Protein AF-A0A645CAX8-F1 (afdb_monomer)

Radius of gyration: 16.15 Å; Cα contacts (8 Å, |Δi|>4): 167; chains: 1; bounding box: 35×35×58 Å

Foldseek 3Di:
DDDDPCPPPPPPDDPCFPPLLVLLQVLQVCVVVVNPVPPVSVVSVVVLLPDDDPQLAADTNVPADDDPDGDDHDLNSLLSNLSSVLSPVVCLVRPSNVSSVSSCVCQVNAHDNVDNVHGPDCLQVDPDPPCSPGDYPVSSVVSVCSNPVVD

Solvent-accessible surface area (backbone atoms only — not comparable to full-atom values): 8935 Å² total; per-residue (Å²): 134,85,77,79,80,79,70,79,76,73,76,94,73,63,100,72,67,53,41,35,51,58,52,20,45,50,46,36,52,39,42,76,72,68,41,59,84,37,70,70,43,46,54,50,50,52,52,57,59,70,58,80,44,98,72,27,38,27,58,33,53,94,71,68,64,98,58,100,56,84,78,76,57,35,67,53,21,31,46,32,38,46,43,26,50,45,77,36,74,91,44,66,82,35,68,57,48,47,36,37,50,49,37,30,61,57,12,77,66,58,24,28,72,90,41,79,89,39,62,63,50,76,52,52,79,42,94,63,82,72,59,88,84,57,48,30,56,69,58,49,51,49,30,49,50,56,56,57,72,83,111

pLDDT: mean 79.31, std 18.42, range [28.89, 97.12]

InterPro domains:
  IPR008930 Terpenoid cyclases/protein prenyltransferase alpha-alpha toroid [SSF48239] (23-107)

Structure (mmCIF, N/CA/C/O ba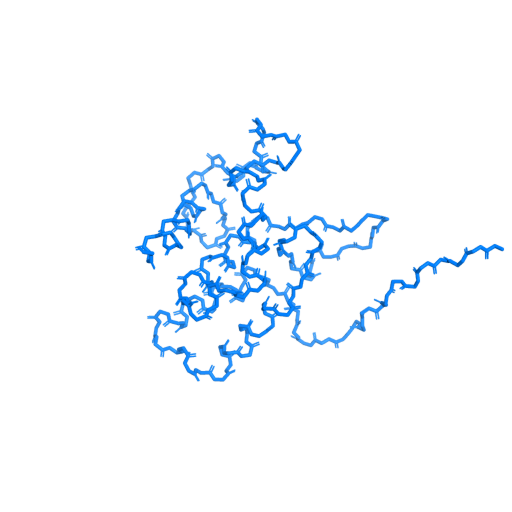ckbone):
data_AF-A0A645CAX8-F1
#
_entry.id   AF-A0A645CAX8-F1
#
loop_
_atom_site.group_PDB
_atom_site.id
_atom_site.type_symbol
_atom_site.label_atom_id
_atom_site.label_alt_id
_atom_site.label_comp_id
_atom_site.label_asym_id
_atom_site.label_entity_id
_atom_site.label_seq_id
_atom_site.pdbx_PDB_ins_code
_atom_site.Cartn_x
_atom_site.Cartn_y
_atom_site.Cartn_z
_atom_site.occupancy
_atom_site.B_iso_or_equiv
_atom_site.auth_seq_id
_atom_site.auth_comp_id
_atom_site.auth_asym_id
_atom_site.auth_atom_id
_atom_site.pdbx_PDB_model_num
ATOM 1 N N . MET A 1 1 ? -10.597 1.232 -39.412 1.00 34.78 1 MET A N 1
ATOM 2 C CA . MET A 1 1 ? -9.449 1.532 -38.528 1.00 34.78 1 MET A CA 1
ATOM 3 C C . MET A 1 1 ? -9.934 1.361 -37.091 1.00 34.78 1 MET A C 1
ATOM 5 O O . MET A 1 1 ? -10.818 2.116 -36.708 1.00 34.78 1 MET A O 1
ATOM 9 N N . PRO A 1 2 ? -9.508 0.323 -36.350 1.00 33.78 2 PRO A N 1
ATOM 10 C CA . PRO A 1 2 ? -10.052 0.031 -35.027 1.00 33.78 2 PRO A CA 1
ATOM 11 C C . PRO A 1 2 ? -9.477 0.982 -33.970 1.00 33.78 2 PRO A C 1
ATOM 13 O O . PRO A 1 2 ? -8.329 1.416 -34.065 1.00 33.78 2 PRO A O 1
ATOM 16 N N . GLY A 1 3 ? -10.333 1.329 -33.008 1.00 28.89 3 GLY A N 1
ATOM 17 C CA . GLY A 1 3 ? -10.189 2.446 -32.083 1.00 28.89 3 GLY A CA 1
ATOM 18 C C . GLY A 1 3 ? -9.029 2.328 -31.100 1.00 28.89 3 GLY A C 1
ATOM 19 O O . GLY A 1 3 ? -8.769 1.276 -30.515 1.00 28.89 3 GLY A O 1
ATOM 20 N N . SER A 1 4 ? -8.364 3.462 -30.889 1.00 32.81 4 SER A N 1
ATOM 21 C CA . SER A 1 4 ? -7.496 3.691 -29.743 1.00 32.81 4 SER A CA 1
ATOM 22 C C . SER A 1 4 ? -8.330 3.559 -28.474 1.00 32.81 4 SER A C 1
ATOM 24 O O . SER A 1 4 ? -9.228 4.368 -28.249 1.00 32.81 4 SER A O 1
ATOM 26 N N . ALA A 1 5 ? -8.048 2.526 -27.679 1.00 33.19 5 ALA A N 1
ATOM 27 C CA . ALA A 1 5 ? -8.644 2.334 -26.369 1.00 33.19 5 ALA A CA 1
ATOM 28 C C . ALA A 1 5 ? -8.477 3.617 -25.549 1.00 33.19 5 ALA A C 1
ATOM 30 O O . ALA A 1 5 ? -7.363 4.024 -25.211 1.00 33.19 5 ALA A O 1
ATOM 31 N N . ASP A 1 6 ? -9.616 4.246 -25.301 1.00 31.41 6 ASP A N 1
ATOM 32 C CA . ASP A 1 6 ? -9.799 5.416 -24.471 1.00 31.41 6 ASP A CA 1
ATOM 33 C C . ASP A 1 6 ? -9.332 5.046 -23.058 1.00 31.41 6 ASP A C 1
ATOM 35 O O . ASP A 1 6 ? -9.995 4.314 -22.321 1.00 31.41 6 ASP A O 1
ATOM 39 N N . HIS A 1 7 ? -8.108 5.438 -22.708 1.00 36.78 7 HIS A N 1
ATOM 40 C CA . HIS A 1 7 ? -7.665 5.368 -21.326 1.00 36.78 7 HIS A CA 1
ATOM 41 C C . HIS A 1 7 ? -8.439 6.479 -20.619 1.00 36.78 7 HIS A C 1
ATOM 43 O O . HIS A 1 7 ? -8.196 7.637 -20.962 1.00 36.78 7 HIS A O 1
ATOM 49 N N . PRO A 1 8 ? -9.360 6.182 -19.681 1.00 36.31 8 PRO A N 1
ATOM 50 C CA . PRO A 1 8 ? -10.145 7.231 -19.057 1.00 36.31 8 PRO A CA 1
ATOM 51 C C . PRO A 1 8 ? -9.169 8.200 -18.403 1.00 36.31 8 PRO A C 1
ATOM 53 O O . PRO A 1 8 ? -8.420 7.837 -17.488 1.00 36.31 8 PRO A O 1
ATOM 56 N N . SER A 1 9 ? -9.134 9.416 -18.938 1.00 40.91 9 SER A N 1
ATOM 57 C CA . SER A 1 9 ? -8.401 10.545 -18.399 1.00 40.91 9 SER A CA 1
ATOM 58 C C . SER A 1 9 ? -8.961 10.798 -17.006 1.00 40.91 9 SER A C 1
ATOM 60 O O . SER A 1 9 ? -9.995 11.434 -16.817 1.00 40.91 9 SER A O 1
ATOM 62 N N . ARG A 1 10 ? -8.307 10.204 -16.002 1.00 45.88 10 ARG A N 1
ATOM 63 C CA . ARG A 1 10 ? -8.649 10.407 -14.597 1.00 45.88 10 ARG A CA 1
ATOM 64 C C . ARG A 1 10 ? -8.630 11.926 -14.379 1.00 45.88 10 ARG A C 1
ATOM 66 O O . ARG A 1 10 ? -7.601 12.537 -14.676 1.00 45.88 10 ARG A O 1
ATOM 73 N N . PRO A 1 11 ? -9.741 12.551 -13.953 1.00 35.09 11 PRO A N 1
ATOM 74 C CA . PRO A 1 11 ? -9.816 14.000 -13.882 1.00 35.09 11 PRO A CA 1
ATOM 75 C C . PRO A 1 11 ? -8.681 14.507 -12.994 1.00 35.09 11 PRO A C 1
ATOM 77 O O . PRO A 1 11 ? -8.514 14.054 -11.860 1.00 35.09 11 PRO A O 1
ATOM 80 N N . LEU A 1 12 ? -7.879 15.426 -13.531 1.00 46.19 12 LEU A N 1
ATOM 81 C CA . LEU A 1 12 ? -6.744 16.042 -12.849 1.00 46.19 12 LEU A CA 1
ATOM 82 C C . LEU A 1 12 ? -7.207 17.037 -11.773 1.00 46.19 12 LEU A C 1
ATOM 84 O O . LEU A 1 12 ? -6.736 18.163 -11.763 1.00 46.19 12 LEU A O 1
ATOM 88 N N . VAL A 1 13 ? -8.128 16.687 -10.869 1.00 46.19 13 VAL A N 1
ATOM 89 C CA . VAL A 1 13 ? -8.398 17.531 -9.693 1.00 46.19 13 VAL A CA 1
ATOM 90 C C . VAL A 1 13 ? -8.959 16.710 -8.528 1.00 46.19 13 VAL A C 1
ATOM 92 O O . VAL A 1 13 ? -10.142 16.392 -8.467 1.00 46.19 13 VAL A O 1
ATOM 95 N N . SER A 1 14 ? -8.121 16.401 -7.539 1.00 41.12 14 SER A N 1
ATOM 96 C CA . SER A 1 14 ? -8.595 16.170 -6.173 1.00 41.12 14 SER A CA 1
ATOM 97 C C . SER A 1 14 ? -7.463 16.501 -5.205 1.00 41.12 14 SER A C 1
ATOM 99 O O . SER A 1 14 ? -6.338 16.041 -5.3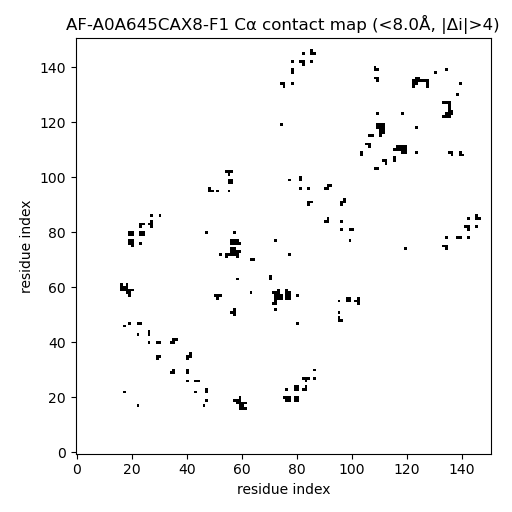83 1.00 41.12 14 SER A O 1
ATOM 101 N N . TRP A 1 15 ? -7.748 17.255 -4.147 1.00 40.19 15 TRP A N 1
ATOM 102 C CA . TRP A 1 15 ? -6.812 17.518 -3.043 1.00 40.19 15 TRP A CA 1
ATOM 103 C C . TRP A 1 15 ? -6.301 16.236 -2.346 1.00 40.19 15 TRP A C 1
ATOM 105 O O . TRP A 1 15 ? -5.463 16.304 -1.453 1.00 40.19 15 TRP A O 1
ATOM 115 N N . ARG A 1 16 ? -6.793 15.052 -2.741 1.00 49.28 16 ARG A N 1
ATOM 116 C CA . ARG A 1 16 ? -6.304 13.738 -2.319 1.00 49.28 16 ARG A CA 1
ATOM 117 C C . ARG A 1 16 ? -5.290 13.217 -3.336 1.00 49.28 16 ARG A C 1
ATOM 119 O O . ARG A 1 16 ? -5.566 12.257 -4.049 1.00 49.28 16 ARG A O 1
ATOM 126 N N . GLN A 1 17 ? -4.119 13.846 -3.405 1.00 68.50 17 GLN A N 1
ATOM 127 C CA . GLN A 1 17 ? -2.970 13.196 -4.035 1.00 68.50 17 GLN A CA 1
ATOM 128 C C . GLN A 1 17 ? -2.720 11.892 -3.275 1.00 68.50 17 GLN A C 1
ATOM 130 O O . GLN A 1 17 ? -2.426 11.921 -2.078 1.00 68.50 17 GLN A O 1
ATOM 135 N N . HIS A 1 18 ? -2.868 10.742 -3.923 1.00 77.44 18 HIS A N 1
ATOM 136 C CA . HIS A 1 18 ? -2.572 9.468 -3.295 1.00 77.44 18 HIS A CA 1
ATOM 137 C C . HIS A 1 18 ? -1.051 9.359 -3.115 1.00 77.44 18 HIS A C 1
ATOM 139 O O . HIS A 1 18 ? -0.276 9.098 -4.035 1.00 77.44 18 HIS A O 1
ATOM 145 N N . LEU A 1 19 ? -0.611 9.609 -1.883 1.00 88.75 19 LEU A N 1
ATOM 146 C CA . LEU A 1 19 ? 0.779 9.529 -1.445 1.00 88.75 1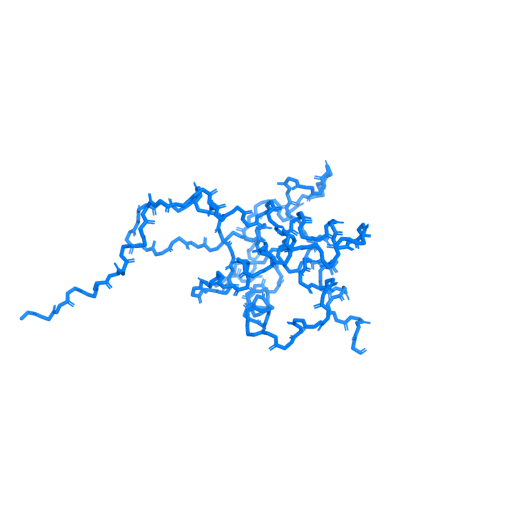9 LEU A CA 1
ATOM 147 C C . LEU A 1 19 ? 0.982 8.229 -0.664 1.00 88.75 19 LEU A C 1
ATOM 149 O O . LEU A 1 19 ? 1.026 8.237 0.566 1.00 88.75 19 LEU A O 1
ATOM 153 N N . SER A 1 20 ? 1.098 7.101 -1.368 1.00 89.50 20 SER A N 1
ATOM 154 C CA . SER A 1 20 ? 1.030 5.747 -0.783 1.00 89.50 20 SER A CA 1
ATOM 155 C C . SER A 1 20 ? 1.915 5.553 0.447 1.00 89.50 20 SER A C 1
ATOM 157 O O . SER A 1 20 ? 1.496 4.959 1.433 1.00 89.50 20 SER A O 1
ATOM 159 N N . CYS A 1 21 ? 3.144 6.081 0.411 1.00 89.38 21 CYS A N 1
ATOM 160 C CA . CYS A 1 21 ? 4.077 5.983 1.534 1.00 89.38 21 CYS A CA 1
ATOM 161 C C . CYS A 1 21 ? 3.584 6.711 2.790 1.00 89.38 21 CYS A C 1
ATOM 163 O O . CYS A 1 21 ? 3.806 6.219 3.893 1.00 89.38 21 CYS A O 1
ATOM 165 N N . LEU A 1 22 ? 2.997 7.896 2.615 1.00 90.56 22 LEU A N 1
ATOM 166 C CA . LEU A 1 22 ? 2.523 8.745 3.704 1.00 90.56 22 LEU A CA 1
ATOM 167 C C . LEU A 1 22 ? 1.222 8.185 4.276 1.00 90.56 22 LEU A C 1
ATOM 169 O O . LEU A 1 22 ? 1.133 7.968 5.480 1.00 90.56 22 LEU A O 1
ATOM 173 N N . TYR A 1 23 ? 0.254 7.878 3.408 1.00 93.12 23 TYR A N 1
ATOM 174 C CA . TYR A 1 23 ? -1.030 7.308 3.815 1.00 93.12 23 TYR A CA 1
ATOM 175 C C . TYR A 1 23 ? -0.850 5.997 4.570 1.00 93.12 23 TYR A C 1
ATOM 177 O O . TYR A 1 23 ? -1.350 5.872 5.683 1.00 93.12 23 TYR A O 1
ATOM 185 N N . ALA A 1 24 ? -0.077 5.055 4.027 1.00 93.19 24 ALA A N 1
ATOM 186 C CA . ALA A 1 24 ? 0.141 3.775 4.686 1.00 93.19 24 ALA A CA 1
ATOM 187 C C . ALA A 1 24 ? 0.816 3.922 6.058 1.00 93.19 24 ALA A C 1
ATOM 189 O O . ALA A 1 24 ? 0.429 3.253 7.015 1.00 93.19 24 ALA A O 1
ATOM 190 N N . TYR A 1 25 ? 1.789 4.831 6.190 1.00 91.88 25 TYR A N 1
ATOM 191 C CA . TYR A 1 25 ? 2.385 5.081 7.497 1.00 91.88 25 TYR A CA 1
ATOM 192 C C . TYR A 1 25 ? 1.405 5.702 8.477 1.00 91.88 25 TYR A C 1
ATOM 194 O O . TYR A 1 25 ? 1.351 5.250 9.617 1.00 91.88 25 TYR A O 1
ATOM 202 N N . ASN A 1 26 ? 0.652 6.712 8.054 1.00 93.69 26 ASN A N 1
ATOM 203 C CA . ASN A 1 26 ? -0.317 7.371 8.917 1.00 93.69 26 ASN A CA 1
ATOM 204 C C . ASN A 1 26 ? -1.380 6.377 9.384 1.00 93.69 26 ASN A C 1
ATOM 206 O O . ASN A 1 26 ? -1.610 6.280 10.582 1.00 93.69 26 ASN A O 1
ATOM 210 N N . ILE A 1 27 ? -1.941 5.578 8.470 1.00 95.25 27 ILE A N 1
ATOM 211 C CA . ILE A 1 27 ? -2.890 4.503 8.791 1.00 95.25 27 ILE A CA 1
ATOM 212 C C . ILE A 1 27 ? -2.303 3.596 9.874 1.00 95.25 27 ILE A C 1
ATOM 214 O O . ILE A 1 27 ? -2.882 3.471 10.949 1.00 95.25 27 ILE A O 1
ATOM 218 N N . ARG A 1 28 ? -1.110 3.036 9.638 1.00 94.00 28 ARG A N 1
ATOM 219 C CA . ARG A 1 28 ? -0.463 2.135 10.595 1.00 94.00 28 ARG A CA 1
ATOM 220 C C . ARG A 1 28 ? -0.262 2.771 11.972 1.00 94.00 28 ARG A C 1
ATOM 222 O O . ARG A 1 28 ? -0.578 2.153 12.983 1.00 94.00 28 ARG A O 1
ATOM 229 N N . HIS A 1 29 ? 0.299 3.978 12.027 1.00 93.88 29 HIS A N 1
ATOM 230 C CA . HIS A 1 29 ? 0.599 4.628 13.303 1.00 93.88 29 HIS A CA 1
ATOM 231 C C . HIS A 1 29 ? -0.674 5.034 14.042 1.00 93.88 29 HIS A C 1
ATOM 233 O O . HIS A 1 29 ? -0.772 4.787 15.238 1.00 93.88 29 HIS A O 1
ATOM 239 N N . PHE A 1 30 ? -1.665 5.597 13.350 1.00 96.50 30 PHE A N 1
ATOM 240 C CA . PHE A 1 30 ? -2.924 5.985 13.980 1.00 96.50 30 PHE A CA 1
ATOM 241 C C . PHE A 1 30 ? -3.701 4.778 14.502 1.00 96.50 30 PHE A C 1
ATOM 243 O O . PHE A 1 30 ? -4.218 4.839 15.614 1.00 96.50 30 PHE A O 1
ATOM 250 N N . ILE A 1 31 ? -3.703 3.655 13.778 1.00 94.62 31 ILE A N 1
ATOM 251 C CA . ILE A 1 31 ? -4.272 2.398 14.281 1.00 94.62 31 ILE A CA 1
ATOM 252 C C . ILE A 1 31 ? -3.561 1.955 15.560 1.00 94.62 31 ILE A C 1
ATOM 254 O O . ILE A 1 31 ? -4.224 1.668 16.554 1.00 94.62 31 ILE A O 1
ATOM 258 N N . LYS A 1 32 ? -2.222 1.968 15.574 1.00 92.56 32 LYS A N 1
ATOM 259 C CA . LYS A 1 32 ? -1.432 1.614 16.765 1.00 92.56 32 LYS A CA 1
ATOM 260 C C . LYS A 1 32 ? -1.646 2.543 17.957 1.00 92.56 32 LYS A C 1
ATOM 262 O O . LYS A 1 32 ? -1.495 2.109 19.091 1.00 92.56 32 LYS A O 1
ATOM 267 N N . LEU A 1 33 ? -2.000 3.798 17.703 1.00 95.75 33 LEU A N 1
ATOM 268 C CA . LEU A 1 33 ? -2.326 4.789 18.727 1.00 95.75 33 LEU A CA 1
ATOM 269 C C . LEU A 1 33 ? -3.796 4.726 19.187 1.00 95.75 33 LEU A C 1
ATOM 271 O O . LEU A 1 33 ? -4.206 5.560 19.986 1.00 95.75 33 LEU A O 1
ATOM 275 N N . GLY A 1 34 ? -4.593 3.772 18.692 1.00 95.69 34 GLY A N 1
ATOM 276 C CA . GLY A 1 34 ? -5.989 3.580 19.105 1.00 95.69 34 GLY A CA 1
ATOM 277 C C . GLY A 1 34 ? -7.028 4.323 18.259 1.00 95.69 34 GLY A C 1
ATOM 278 O O . GLY A 1 34 ? -8.221 4.209 18.521 1.00 95.69 34 GLY A O 1
ATOM 279 N N . TYR A 1 35 ? -6.626 5.017 17.192 1.00 96.56 35 TYR A N 1
ATOM 280 C CA . TYR A 1 35 ? -7.529 5.776 16.313 1.00 96.56 35 TYR A CA 1
ATOM 281 C C . TYR A 1 35 ? -8.139 4.929 15.187 1.00 96.56 35 TYR A C 1
ATOM 283 O O . TYR A 1 35 ? -8.492 5.457 14.133 1.00 96.56 35 TYR A O 1
ATOM 291 N N . ARG A 1 36 ? -8.275 3.608 15.376 1.00 93.25 36 ARG A N 1
ATOM 292 C CA . ARG A 1 36 ? -8.834 2.715 14.344 1.00 93.25 36 ARG A CA 1
ATOM 293 C C . ARG A 1 36 ? -10.232 3.170 13.908 1.00 93.25 36 ARG A C 1
ATOM 295 O O . ARG A 1 36 ? -10.501 3.194 12.718 1.00 93.25 36 ARG A O 1
ATOM 302 N N . GLY A 1 37 ? -11.093 3.584 14.838 1.00 93.06 37 GLY A N 1
ATOM 303 C CA . GLY A 1 37 ? -12.453 4.045 14.527 1.00 93.06 37 GLY A CA 1
ATOM 304 C C . GLY A 1 37 ? -12.563 5.481 13.997 1.00 93.06 37 GLY A C 1
ATOM 305 O O . GLY A 1 37 ? -13.671 5.925 13.713 1.00 93.06 37 GLY A O 1
ATOM 306 N N . ASP A 1 38 ? -11.461 6.233 13.881 1.00 97.12 38 ASP A N 1
ATOM 307 C CA . ASP A 1 38 ? -11.525 7.629 13.436 1.00 97.12 38 ASP A CA 1
ATOM 308 C C . ASP A 1 38 ? -11.956 7.701 11.954 1.00 97.12 38 ASP A C 1
ATOM 310 O O . ASP A 1 38 ? -11.291 7.110 11.092 1.00 97.12 38 ASP A O 1
ATOM 314 N N . PRO A 1 39 ? -13.018 8.459 11.608 1.00 95.94 39 PRO A N 1
ATOM 315 C CA . PRO A 1 39 ? -13.515 8.550 10.233 1.00 95.94 39 PRO A CA 1
ATOM 316 C C . PRO A 1 39 ? -12.464 9.012 9.213 1.00 95.94 39 PRO A C 1
ATOM 318 O O . PRO A 1 39 ? -12.531 8.661 8.034 1.00 95.94 39 PRO A O 1
ATOM 321 N N . ARG A 1 40 ? -11.465 9.796 9.639 1.00 94.19 40 ARG A N 1
ATOM 322 C CA . ARG A 1 40 ? -10.376 10.268 8.770 1.00 94.19 40 ARG A CA 1
ATOM 323 C C . ARG A 1 40 ? -9.390 9.148 8.457 1.00 94.19 40 ARG A C 1
ATOM 325 O O . ARG A 1 40 ? -8.881 9.094 7.337 1.00 94.19 40 ARG A O 1
ATOM 332 N N . VAL A 1 41 ? -9.141 8.261 9.422 1.00 95.31 41 VAL A N 1
ATOM 333 C CA . VAL A 1 41 ? -8.308 7.065 9.237 1.00 95.31 41 VAL A CA 1
ATOM 334 C C . VAL A 1 41 ? -9.024 6.082 8.319 1.00 95.31 41 VAL A C 1
ATOM 336 O O . VAL A 1 41 ? -8.425 5.638 7.344 1.00 95.31 41 VAL A O 1
ATOM 339 N N . GLN A 1 42 ? -10.314 5.828 8.543 1.00 94.69 42 GLN A N 1
ATOM 340 C CA . GLN A 1 42 ? -11.101 4.941 7.678 1.00 94.69 42 GLN A CA 1
ATOM 341 C C . GLN A 1 42 ? -11.157 5.449 6.233 1.00 94.69 42 GLN A C 1
ATOM 343 O O . GLN A 1 42 ? -10.823 4.723 5.305 1.00 94.69 42 GLN A O 1
ATOM 348 N N . LYS A 1 43 ? -11.373 6.752 6.030 1.00 93.56 43 LYS A N 1
ATOM 349 C CA . LYS A 1 43 ? -11.303 7.371 4.696 1.00 93.56 43 LYS A CA 1
ATOM 350 C C . LYS A 1 43 ? -9.942 7.196 4.005 1.00 93.56 43 LYS A C 1
ATOM 352 O O . LYS A 1 43 ? -9.873 7.127 2.776 1.00 93.56 43 LYS A O 1
ATOM 357 N N . ALA A 1 44 ? -8.849 7.178 4.770 1.00 93.44 44 ALA A N 1
ATOM 358 C CA . ALA A 1 44 ? -7.516 6.892 4.247 1.00 93.44 44 ALA A CA 1
ATOM 359 C C . ALA A 1 44 ? -7.354 5.408 3.882 1.00 93.44 44 ALA A C 1
ATOM 361 O O . ALA A 1 44 ? -6.759 5.106 2.846 1.00 93.44 44 ALA A O 1
ATOM 362 N N . VAL A 1 45 ? -7.898 4.499 4.694 1.00 94.00 45 VAL A N 1
ATOM 363 C CA . VAL A 1 45 ? -7.950 3.061 4.399 1.00 94.00 45 VAL A CA 1
ATOM 364 C C . VAL A 1 45 ? -8.742 2.811 3.116 1.00 94.00 45 VAL A C 1
ATOM 366 O O . VAL A 1 45 ? -8.198 2.199 2.200 1.00 94.00 45 VAL A O 1
ATOM 369 N N . ASP A 1 46 ? -9.936 3.385 2.976 1.00 92.94 46 ASP A N 1
ATOM 370 C CA . ASP A 1 46 ? -10.781 3.259 1.780 1.00 92.94 46 ASP A CA 1
ATOM 371 C C . ASP A 1 46 ? -10.072 3.746 0.510 1.00 92.94 46 ASP A C 1
ATOM 373 O O . ASP A 1 46 ? -10.118 3.106 -0.545 1.00 92.94 46 ASP A O 1
ATOM 377 N N . LEU A 1 47 ? -9.357 4.875 0.601 1.00 91.62 47 LEU A N 1
ATOM 378 C CA . LEU A 1 47 ? -8.546 5.386 -0.505 1.00 91.62 47 LEU A CA 1
ATOM 379 C C . LEU A 1 47 ? -7.458 4.381 -0.913 1.00 91.62 47 LEU A C 1
ATOM 381 O O . LEU A 1 47 ? -7.235 4.147 -2.103 1.00 91.62 47 LEU A O 1
ATOM 385 N N . MET A 1 48 ? -6.777 3.778 0.062 1.00 92.50 48 MET A N 1
ATOM 386 C CA . MET A 1 48 ? -5.741 2.781 -0.204 1.00 92.50 48 MET A CA 1
ATOM 387 C C . MET A 1 48 ? -6.339 1.477 -0.753 1.00 92.50 48 MET A C 1
ATOM 389 O O . MET A 1 48 ? -5.751 0.892 -1.664 1.00 92.50 48 MET A O 1
ATOM 393 N N . LEU A 1 49 ? -7.500 1.036 -0.260 1.00 92.50 49 LEU A N 1
ATOM 394 C CA . LEU A 1 49 ? -8.184 -0.180 -0.715 1.00 92.50 49 LEU A CA 1
ATOM 395 C C . LEU A 1 49 ? -8.733 -0.051 -2.144 1.00 92.50 49 LEU A C 1
ATOM 397 O O . LEU A 1 49 ? -8.655 -1.002 -2.923 1.00 92.50 49 LEU A O 1
ATOM 401 N N . SER A 1 50 ? -9.227 1.133 -2.509 1.00 89.94 50 SER A N 1
ATOM 402 C CA . SER A 1 50 ? -9.743 1.435 -3.854 1.00 89.94 50 SER A CA 1
ATOM 403 C C . SER A 1 50 ? -8.650 1.707 -4.893 1.00 89.94 50 SER A C 1
ATOM 405 O O . SER A 1 50 ? -8.917 1.690 -6.096 1.00 89.94 50 SER A O 1
ATOM 407 N N . THR A 1 51 ? -7.404 1.935 -4.469 1.00 87.00 51 THR A N 1
ATOM 408 C CA . THR A 1 51 ? -6.298 2.194 -5.396 1.00 87.00 51 THR A CA 1
ATOM 409 C C . THR A 1 51 ? -5.696 0.890 -5.911 1.00 87.00 51 THR A C 1
ATOM 411 O O . THR A 1 51 ? -4.897 0.247 -5.233 1.00 87.00 51 THR A O 1
ATOM 414 N N . ALA A 1 52 ? -6.039 0.516 -7.144 1.00 80.50 52 ALA A N 1
ATOM 415 C CA . ALA A 1 52 ? -5.505 -0.666 -7.811 1.00 80.50 52 ALA A CA 1
ATOM 416 C C . ALA A 1 52 ? -4.488 -0.307 -8.904 1.00 80.50 52 ALA A C 1
ATOM 418 O O . ALA A 1 52 ? -4.658 0.663 -9.644 1.00 80.50 52 ALA A O 1
ATOM 419 N N . ARG A 1 53 ? -3.448 -1.135 -9.044 1.00 86.88 53 ARG A N 1
ATOM 420 C CA . ARG A 1 53 ? -2.538 -1.122 -10.198 1.00 86.88 53 ARG A CA 1
ATOM 421 C C . ARG A 1 53 ? -2.419 -2.514 -10.817 1.00 86.88 53 ARG A C 1
ATOM 423 O O . ARG A 1 53 ? -2.555 -3.495 -10.083 1.00 86.88 53 ARG A O 1
ATOM 430 N N . PRO A 1 54 ? -2.100 -2.614 -12.123 1.00 86.75 54 PRO A N 1
ATOM 431 C CA . PRO A 1 54 ? -2.018 -3.899 -12.820 1.00 86.75 54 PRO A CA 1
ATOM 432 C C . PRO A 1 54 ? -1.019 -4.888 -12.213 1.00 86.75 54 PRO A C 1
ATOM 434 O O . PRO A 1 54 ? -1.235 -6.089 -12.278 1.00 86.75 54 PRO A O 1
ATOM 437 N N . ASP A 1 55 ? 0.075 -4.399 -11.621 1.00 89.25 55 ASP A N 1
ATOM 438 C CA . ASP A 1 55 ? 1.093 -5.253 -11.003 1.00 89.25 55 ASP A CA 1
ATOM 439 C C . ASP A 1 55 ? 0.818 -5.568 -9.525 1.00 89.25 55 ASP A C 1
ATOM 441 O O . ASP A 1 55 ? 1.611 -6.276 -8.910 1.00 89.25 55 ASP A O 1
ATOM 445 N N . GLY A 1 56 ? -0.271 -5.040 -8.956 1.00 91.56 56 GLY A N 1
ATOM 446 C CA . GLY A 1 56 ? -0.653 -5.244 -7.562 1.00 91.56 56 GLY A CA 1
ATOM 447 C C . GLY A 1 56 ? 0.099 -4.370 -6.551 1.00 91.56 56 GLY A C 1
ATOM 448 O O . GLY A 1 56 ? -0.070 -4.558 -5.350 1.00 91.56 56 GLY A O 1
ATOM 449 N N . GLY A 1 57 ? 0.925 -3.422 -6.990 1.00 93.06 57 GLY A N 1
ATOM 450 C CA . GLY A 1 57 ? 1.636 -2.524 -6.082 1.00 93.06 57 GLY A CA 1
ATOM 451 C C . GLY A 1 57 ? 0.985 -1.148 -5.923 1.00 93.06 57 GLY A C 1
ATOM 452 O O . GLY A 1 57 ? -0.113 -0.882 -6.409 1.00 93.06 57 GLY A O 1
ATOM 453 N N . TYR A 1 58 ? 1.712 -0.253 -5.253 1.00 93.00 58 TYR A N 1
ATOM 454 C CA . TYR A 1 58 ? 1.336 1.143 -5.055 1.00 93.00 58 TYR A CA 1
ATOM 455 C C . TYR A 1 58 ? 2.390 2.086 -5.635 1.00 93.00 58 TYR A C 1
ATOM 457 O O . TYR A 1 58 ? 3.588 1.818 -5.580 1.00 93.00 58 TYR A O 1
ATOM 465 N N . LEU A 1 59 ? 1.960 3.239 -6.136 1.00 90.56 59 LEU A N 1
ATOM 466 C CA . LEU A 1 59 ? 2.836 4.335 -6.548 1.00 90.56 59 LEU A CA 1
ATOM 467 C C . LEU A 1 59 ? 2.114 5.647 -6.253 1.00 90.56 59 LEU A C 1
ATOM 469 O O . LEU A 1 59 ? 0.898 5.729 -6.438 1.00 90.56 59 LEU A O 1
ATOM 473 N N . CYS A 1 60 ? 2.871 6.631 -5.772 1.00 88.88 60 CYS A N 1
ATOM 474 C CA . CYS A 1 60 ? 2.336 7.947 -5.465 1.00 88.88 60 CYS A CA 1
ATOM 475 C C . CYS A 1 60 ? 1.993 8.709 -6.748 1.00 88.88 60 CYS A C 1
ATOM 477 O O . CYS A 1 60 ? 2.765 8.654 -7.705 1.00 88.88 60 CYS A O 1
ATOM 479 N N . ASP A 1 61 ? 0.925 9.499 -6.720 1.00 85.00 61 ASP A N 1
ATOM 480 C CA . ASP A 1 61 ? 0.473 10.273 -7.885 1.00 85.00 61 ASP A CA 1
ATOM 481 C C . ASP A 1 61 ? 1.543 11.268 -8.367 1.00 85.00 61 ASP A C 1
ATOM 483 O O . ASP A 1 61 ? 1.751 11.436 -9.561 1.00 85.00 61 ASP A O 1
ATOM 487 N N . ILE A 1 62 ? 2.340 11.832 -7.449 1.00 83.12 62 ILE A N 1
ATOM 488 C CA . ILE A 1 62 ? 3.483 12.714 -7.771 1.00 83.12 62 ILE A CA 1
ATOM 489 C C . ILE A 1 62 ? 4.588 12.038 -8.604 1.00 83.12 62 ILE A C 1
ATOM 491 O O . ILE A 1 62 ? 5.509 12.693 -9.090 1.00 83.12 62 ILE A O 1
ATOM 495 N N . HIS A 1 63 ? 4.561 10.711 -8.703 1.00 82.94 63 HIS A N 1
ATOM 496 C CA . HIS A 1 63 ? 5.498 9.925 -9.498 1.00 82.94 63 HIS A CA 1
ATOM 497 C C . HIS A 1 63 ? 4.854 9.367 -10.771 1.00 82.94 63 HIS A C 1
ATOM 499 O O . HIS A 1 63 ? 5.538 8.690 -11.543 1.00 82.94 63 HIS A O 1
ATOM 505 N N . GLU A 1 64 ? 3.576 9.658 -11.016 1.00 81.19 64 GLU A N 1
ATOM 506 C CA . GLU A 1 64 ? 2.948 9.392 -12.302 1.00 81.19 64 GLU A CA 1
ATOM 507 C C . GLU A 1 64 ? 3.469 10.392 -13.328 1.00 81.19 64 GLU A C 1
ATOM 509 O O . GLU A 1 64 ? 3.333 11.605 -13.192 1.00 81.19 64 GLU A O 1
ATOM 514 N N . LYS A 1 65 ? 4.127 9.861 -14.357 1.00 75.69 65 LYS A N 1
ATOM 515 C CA . LYS A 1 65 ? 4.642 10.641 -15.479 1.00 75.69 65 LYS A CA 1
ATOM 516 C C . LYS A 1 65 ? 3.972 10.161 -16.761 1.00 75.69 65 LYS A C 1
ATOM 518 O O . LYS A 1 65 ? 3.835 8.943 -16.923 1.00 75.69 65 LYS A O 1
ATOM 523 N N . PRO A 1 66 ? 3.623 11.071 -17.688 1.00 73.50 66 PRO A N 1
ATOM 524 C CA . PRO A 1 66 ? 3.169 10.685 -19.016 1.00 73.50 66 PRO A CA 1
ATOM 525 C C . PRO A 1 66 ? 4.215 9.786 -19.681 1.00 73.50 66 PRO A C 1
ATOM 527 O O . PRO A 1 66 ? 5.380 10.157 -19.824 1.00 73.50 66 PRO A O 1
ATOM 530 N N . SER A 1 67 ? 3.818 8.569 -20.038 1.00 74.94 67 SER A N 1
ATOM 531 C CA . SER A 1 67 ? 4.692 7.571 -20.650 1.00 74.94 67 SER A CA 1
ATOM 532 C C . SER A 1 67 ? 3.860 6.616 -21.495 1.00 74.94 67 SER A C 1
ATOM 534 O O . SER A 1 67 ? 2.730 6.292 -21.142 1.00 74.94 67 SER A O 1
ATOM 536 N N . ARG A 1 68 ? 4.445 6.100 -22.584 1.00 74.25 68 ARG A N 1
ATOM 537 C CA . ARG A 1 68 ? 3.824 5.056 -23.424 1.00 74.25 68 ARG A CA 1
ATOM 538 C C . ARG A 1 68 ? 3.603 3.737 -22.679 1.00 74.25 68 ARG A C 1
ATOM 540 O O . ARG A 1 68 ? 2.895 2.867 -23.168 1.00 74.25 68 ARG A O 1
ATOM 547 N N . ARG A 1 69 ? 4.266 3.549 -21.535 1.00 72.62 69 ARG A N 1
ATOM 548 C CA . ARG A 1 69 ? 4.117 2.371 -20.677 1.00 72.62 69 ARG A CA 1
ATOM 549 C C . ARG A 1 69 ? 3.617 2.815 -19.307 1.00 72.62 69 ARG A C 1
ATOM 551 O O . ARG A 1 69 ? 4.165 3.793 -18.789 1.00 72.62 69 ARG A O 1
ATOM 558 N N . PRO A 1 70 ? 2.669 2.083 -18.696 1.00 70.31 70 PRO A N 1
ATOM 559 C CA . PRO A 1 70 ? 2.215 2.402 -17.352 1.00 70.31 70 PRO A CA 1
ATOM 560 C C . PRO A 1 70 ? 3.413 2.384 -16.388 1.00 70.31 70 PRO A C 1
ATOM 562 O O . PRO A 1 70 ? 4.263 1.484 -16.481 1.00 70.31 70 PRO A O 1
ATOM 565 N N . PRO A 1 71 ? 3.532 3.380 -15.492 1.00 79.50 71 PRO A N 1
ATOM 566 C CA . PRO A 1 71 ? 4.633 3.428 -14.547 1.00 79.50 71 PRO A CA 1
ATOM 567 C C . PRO A 1 71 ? 4.565 2.219 -13.609 1.00 79.50 71 PRO A C 1
ATOM 569 O O . PRO A 1 71 ? 3.491 1.779 -13.198 1.00 79.50 71 PRO A O 1
ATOM 572 N N . LYS A 1 72 ? 5.735 1.667 -13.282 1.00 86.19 72 LYS A N 1
ATOM 573 C CA . LYS A 1 72 ? 5.842 0.541 -12.349 1.00 86.19 72 LYS A CA 1
ATOM 574 C C . LYS A 1 72 ? 5.489 0.986 -10.935 1.00 86.19 72 LYS A C 1
ATOM 576 O O . LYS A 1 72 ? 5.787 2.119 -10.552 1.00 86.19 72 LYS A O 1
ATOM 581 N N . SER A 1 73 ? 4.957 0.066 -10.138 1.00 90.81 73 SER A N 1
ATOM 582 C CA . SER A 1 73 ? 4.743 0.332 -8.721 1.00 90.81 73 SER A CA 1
ATOM 583 C C . SER A 1 73 ? 6.053 0.548 -7.960 1.00 90.81 73 SER A C 1
ATOM 585 O O . SER A 1 73 ? 7.118 0.028 -8.305 1.00 90.81 73 SER A O 1
ATOM 587 N N . CYS A 1 74 ? 5.967 1.334 -6.892 1.00 89.31 74 CYS A N 1
ATOM 588 C CA . CYS A 1 74 ? 7.056 1.635 -5.981 1.00 89.31 74 CYS A CA 1
ATOM 589 C C . CYS A 1 74 ? 7.090 0.606 -4.846 1.00 89.31 74 CYS A C 1
ATOM 591 O O . CYS A 1 74 ? 6.201 0.595 -3.995 1.00 89.31 74 CYS A O 1
ATOM 593 N N . ILE A 1 75 ? 8.165 -0.188 -4.749 1.00 90.12 75 ILE A N 1
ATOM 594 C CA . ILE A 1 75 ? 8.302 -1.179 -3.666 1.00 90.12 75 ILE A CA 1
ATOM 595 C C . ILE A 1 75 ? 8.183 -0.553 -2.270 1.00 90.12 75 ILE A C 1
ATOM 597 O O . ILE A 1 75 ? 7.609 -1.158 -1.371 1.00 90.12 75 ILE A O 1
ATOM 601 N N . ARG A 1 76 ? 8.671 0.681 -2.087 1.00 88.31 76 ARG A N 1
ATOM 602 C CA . ARG A 1 76 ? 8.610 1.383 -0.801 1.00 88.31 76 ARG A CA 1
ATOM 603 C C . ARG A 1 76 ? 7.174 1.718 -0.403 1.00 88.31 76 ARG A C 1
ATOM 605 O O . ARG A 1 76 ? 6.812 1.527 0.752 1.00 88.31 76 ARG A O 1
ATOM 612 N N . GLY A 1 77 ? 6.368 2.199 -1.352 1.00 90.56 77 GLY A N 1
ATOM 613 C CA . GLY A 1 77 ? 4.943 2.456 -1.130 1.00 90.56 77 GLY A CA 1
ATOM 614 C C . GLY A 1 77 ? 4.191 1.164 -0.837 1.00 90.56 77 GLY A C 1
ATOM 615 O O . GLY A 1 77 ? 3.496 1.082 0.172 1.00 90.56 77 GLY A O 1
ATOM 616 N N . SER A 1 78 ? 4.421 0.135 -1.657 1.00 93.12 78 SER A N 1
ATOM 617 C CA . SER A 1 78 ? 3.820 -1.188 -1.481 1.00 93.12 78 SER A CA 1
ATOM 618 C C . SER A 1 78 ? 4.153 -1.811 -0.123 1.00 93.12 78 SER A C 1
ATOM 620 O O . SER A 1 78 ? 3.269 -2.347 0.531 1.00 93.12 78 SER A O 1
ATOM 622 N N . ALA A 1 79 ? 5.402 -1.717 0.342 1.00 90.94 79 ALA A N 1
ATOM 623 C CA . ALA A 1 79 ? 5.822 -2.354 1.594 1.00 90.94 79 ALA A CA 1
ATOM 624 C C . ALA A 1 79 ? 5.172 -1.687 2.807 1.00 90.94 79 ALA A C 1
ATOM 626 O O . ALA A 1 79 ? 4.757 -2.356 3.747 1.00 90.94 79 ALA A O 1
ATOM 627 N N . LYS A 1 80 ? 5.041 -0.358 2.770 1.00 91.00 80 LYS A N 1
ATOM 628 C CA . LYS A 1 80 ? 4.343 0.389 3.820 1.00 91.00 80 LYS A CA 1
ATOM 629 C C . LYS A 1 80 ? 2.853 0.071 3.821 1.00 91.00 80 LYS A C 1
ATOM 631 O O . LYS A 1 80 ? 2.290 -0.092 4.894 1.00 91.00 80 LYS A O 1
ATOM 636 N N . ALA A 1 81 ? 2.232 -0.049 2.645 1.00 93.44 81 ALA A N 1
ATOM 637 C CA . ALA A 1 81 ? 0.840 -0.480 2.537 1.00 93.44 81 ALA A CA 1
ATOM 638 C C . ALA A 1 81 ? 0.647 -1.888 3.121 1.00 93.44 81 ALA A C 1
ATOM 640 O O . ALA A 1 81 ? -0.297 -2.107 3.870 1.00 93.44 81 ALA A O 1
ATOM 641 N N . LEU A 1 82 ? 1.588 -2.804 2.865 1.00 92.44 82 LEU A N 1
ATOM 642 C CA . LEU A 1 82 ? 1.539 -4.165 3.399 1.00 92.44 82 LEU A CA 1
ATOM 643 C C . LEU A 1 82 ? 1.587 -4.153 4.932 1.00 92.44 82 LEU A C 1
ATOM 645 O O . LEU A 1 82 ? 0.745 -4.781 5.563 1.00 92.44 82 LEU A O 1
ATOM 649 N N . LEU A 1 83 ? 2.500 -3.364 5.511 1.00 90.62 83 LEU A N 1
ATOM 650 C CA . LEU A 1 83 ? 2.583 -3.135 6.959 1.00 90.62 83 LEU A CA 1
ATOM 651 C C . LEU A 1 83 ? 1.324 -2.485 7.548 1.00 90.62 83 LEU A C 1
ATOM 653 O O . LEU A 1 83 ? 1.037 -2.670 8.720 1.00 90.62 83 LEU A O 1
ATOM 657 N N . 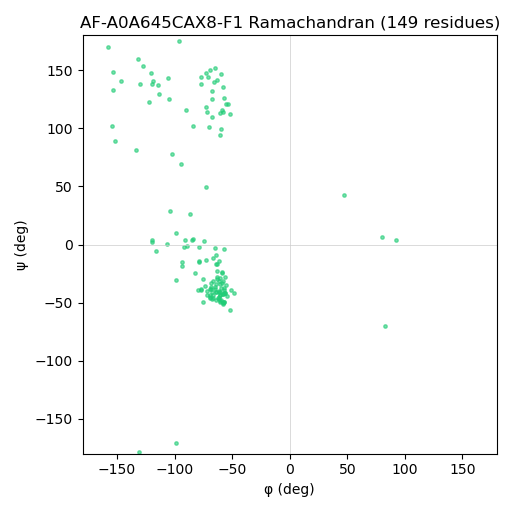ALA A 1 84 ? 0.619 -1.647 6.791 1.00 93.06 84 ALA A N 1
ATOM 658 C CA . ALA A 1 84 ? -0.592 -0.990 7.274 1.00 93.06 84 ALA A CA 1
ATOM 659 C C . ALA A 1 84 ? -1.790 -1.946 7.286 1.00 93.06 84 ALA A C 1
ATOM 661 O O . ALA A 1 84 ? -2.595 -1.919 8.215 1.00 93.06 84 ALA A O 1
ATOM 662 N N . PHE A 1 85 ? -1.903 -2.795 6.264 1.00 92.50 85 PHE A N 1
ATOM 663 C CA . PHE A 1 85 ? -2.960 -3.798 6.185 1.00 92.50 85 PHE A CA 1
ATOM 664 C C . PHE A 1 85 ? -2.719 -4.985 7.124 1.00 92.50 85 PHE A C 1
ATOM 666 O O . PHE A 1 85 ? -3.686 -5.521 7.647 1.00 92.50 85 PHE A O 1
ATOM 673 N N . SER A 1 86 ? -1.467 -5.344 7.432 1.00 90.12 86 SER A N 1
ATOM 674 C CA . SER A 1 86 ? -1.173 -6.404 8.413 1.00 90.12 86 SER A CA 1
ATOM 675 C C . SER A 1 86 ? -1.628 -6.071 9.841 1.00 90.12 86 SER A C 1
ATOM 677 O O . SER A 1 86 ? -1.731 -6.960 10.673 1.00 90.12 86 SER A O 1
ATOM 679 N N . GLU A 1 87 ? -1.907 -4.801 10.146 1.00 89.81 87 GLU A N 1
ATOM 680 C CA . GLU A 1 87 ? -2.404 -4.352 11.460 1.00 89.81 87 GLU A CA 1
ATOM 681 C C . GLU A 1 87 ? -3.951 -4.344 11.522 1.00 89.81 87 GLU A C 1
ATOM 683 O O . GLU A 1 87 ? -4.544 -3.879 12.502 1.00 89.81 87 GLU A O 1
ATOM 688 N N . GLN A 1 88 ? -4.610 -4.807 10.453 1.00 89.94 88 GLN A N 1
ATOM 689 C CA . GLN A 1 88 ? -6.063 -4.792 10.260 1.00 89.94 88 GLN A CA 1
ATOM 690 C C . GLN A 1 88 ? -6.543 -6.161 9.743 1.00 89.94 88 GLN A C 1
ATOM 692 O O . GLN A 1 88 ? -6.718 -6.338 8.531 1.00 89.94 88 GLN A O 1
ATOM 697 N N . PRO A 1 89 ? -6.724 -7.153 10.635 1.00 86.44 89 PRO A N 1
ATOM 698 C CA . PRO A 1 89 ? -7.100 -8.517 10.255 1.00 86.44 89 PRO A CA 1
ATOM 699 C C . PRO A 1 89 ? -8.431 -8.597 9.490 1.00 86.44 89 PRO A C 1
ATOM 701 O O . PRO A 1 89 ? -8.616 -9.509 8.687 1.00 86.44 89 PRO A O 1
ATOM 704 N N . GLU A 1 90 ? -9.325 -7.623 9.659 1.00 90.38 90 GLU A N 1
ATOM 705 C CA . GLU A 1 90 ? -10.592 -7.508 8.930 1.00 90.38 90 GLU A CA 1
ATOM 706 C C . GLU A 1 90 ? -10.422 -7.423 7.401 1.00 90.38 90 GLU A C 1
ATOM 708 O O . GLU A 1 90 ? -11.322 -7.806 6.656 1.00 90.38 90 GLU A O 1
ATOM 713 N N . TYR A 1 91 ? -9.256 -6.984 6.910 1.00 90.06 91 TYR A N 1
ATOM 714 C CA . TYR A 1 91 ? -8.966 -6.883 5.476 1.00 90.06 91 TYR A CA 1
ATOM 715 C C . TYR A 1 91 ? -8.152 -8.062 4.926 1.00 90.06 91 TYR A C 1
ATOM 717 O O . TYR A 1 91 ? -7.726 -8.012 3.768 1.00 90.06 91 TYR A O 1
ATOM 725 N N . ARG A 1 92 ? -7.951 -9.138 5.703 1.00 86.38 92 ARG A N 1
ATOM 726 C CA . ARG A 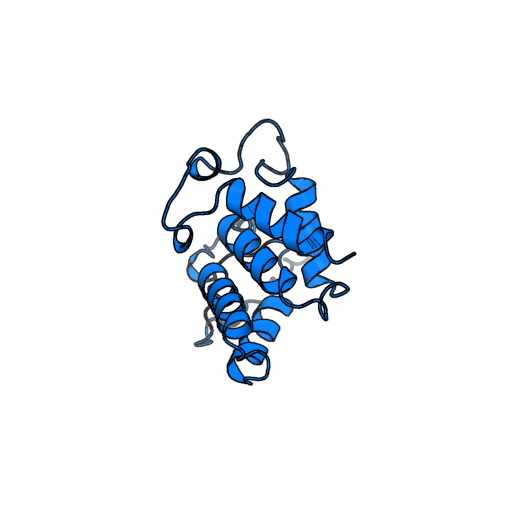1 92 ? -7.148 -10.305 5.288 1.00 86.38 92 ARG A CA 1
ATOM 727 C C . ARG A 1 92 ? -7.655 -10.941 3.989 1.00 86.38 92 ARG A C 1
ATOM 729 O O . ARG A 1 92 ? -6.860 -11.324 3.132 1.00 86.38 92 ARG A O 1
ATOM 736 N N . ASP A 1 93 ? -8.972 -10.983 3.811 1.00 90.38 93 ASP A N 1
ATOM 737 C CA . ASP A 1 93 ? -9.615 -11.539 2.617 1.00 90.38 93 ASP A CA 1
ATOM 738 C C . ASP A 1 93 ? -9.893 -10.515 1.517 1.00 90.38 93 ASP A C 1
ATOM 740 O O . ASP A 1 93 ? -10.356 -10.870 0.429 1.00 90.38 93 ASP A O 1
ATOM 744 N N . HIS A 1 94 ? -9.569 -9.245 1.755 1.00 94.06 94 HIS A N 1
ATOM 745 C CA . HIS A 1 94 ? -9.817 -8.199 0.782 1.00 94.06 94 HIS A CA 1
ATOM 746 C C . HIS A 1 94 ? -8.926 -8.389 -0.456 1.00 94.06 94 HIS A C 1
ATOM 748 O O . HIS A 1 94 ? -7.702 -8.526 -0.359 1.00 94.06 94 HIS A O 1
ATOM 754 N N . VAL A 1 95 ? -9.526 -8.315 -1.652 1.00 93.62 95 VAL A N 1
ATOM 755 C CA . VAL A 1 95 ? -8.836 -8.518 -2.943 1.00 93.62 95 VAL A CA 1
ATOM 756 C C . VAL A 1 95 ? -7.572 -7.664 -3.077 1.00 93.62 95 VAL A C 1
ATOM 758 O O . VAL A 1 95 ? -6.535 -8.133 -3.542 1.00 93.62 95 VAL A O 1
ATOM 761 N N . ARG A 1 96 ? -7.627 -6.419 -2.591 1.00 92.06 96 ARG A N 1
ATOM 762 C CA . ARG A 1 96 ? -6.496 -5.484 -2.618 1.00 92.06 96 ARG A CA 1
ATOM 763 C C . ARG A 1 96 ? -5.314 -5.945 -1.760 1.00 92.06 96 ARG A C 1
ATOM 765 O O . ARG A 1 96 ? -4.164 -5.728 -2.151 1.00 92.06 96 ARG A O 1
ATOM 772 N N . TYR A 1 97 ? -5.578 -6.575 -0.619 1.00 92.81 97 TYR A N 1
ATOM 773 C CA . TYR A 1 97 ? -4.525 -7.105 0.240 1.00 92.81 97 TYR A CA 1
ATOM 774 C C . TYR A 1 97 ? -3.880 -8.337 -0.399 1.00 92.81 97 TYR A C 1
ATOM 776 O O . TYR A 1 97 ? -2.657 -8.384 -0.512 1.00 92.81 97 TYR A O 1
ATOM 784 N N . ARG A 1 98 ? -4.683 -9.251 -0.963 1.00 92.38 98 ARG A N 1
ATOM 785 C CA . ARG A 1 98 ? -4.183 -10.418 -1.717 1.00 92.38 98 ARG A CA 1
ATOM 786 C C . ARG A 1 98 ? -3.302 -10.019 -2.898 1.00 92.38 98 ARG A C 1
ATOM 788 O O . ARG A 1 98 ? -2.163 -10.452 -2.987 1.00 92.38 98 ARG A O 1
ATOM 795 N N . GLN A 1 99 ? -3.758 -9.081 -3.725 1.00 93.94 99 GLN A N 1
ATOM 796 C CA . GLN A 1 99 ? -2.963 -8.566 -4.843 1.00 93.94 99 GLN A CA 1
ATOM 797 C C . GLN A 1 99 ? -1.644 -7.908 -4.385 1.00 93.94 99 GLN A C 1
ATOM 799 O O . GLN A 1 99 ? -0.672 -7.871 -5.141 1.00 93.94 99 GLN A O 1
ATOM 804 N N . LEU A 1 100 ? -1.601 -7.346 -3.170 1.00 93.44 100 LEU A N 1
ATOM 805 C CA . LEU A 1 100 ? -0.374 -6.793 -2.598 1.00 93.44 100 LEU A CA 1
ATOM 806 C C . LEU A 1 100 ? 0.562 -7.893 -2.083 1.00 93.44 100 LEU A C 1
ATOM 808 O O . LEU A 1 100 ? 1.773 -7.785 -2.266 1.00 93.44 100 LEU A O 1
ATOM 812 N N . ILE A 1 101 ? 0.018 -8.952 -1.484 1.00 92.44 101 ILE A N 1
ATOM 813 C CA . ILE A 1 101 ? 0.777 -10.159 -1.143 1.00 92.44 101 ILE A CA 1
ATOM 814 C C . ILE A 1 101 ? 1.394 -10.732 -2.423 1.00 92.44 101 ILE A C 1
ATOM 816 O O . ILE A 1 101 ? 2.615 -10.858 -2.494 1.00 92.44 101 ILE A O 1
ATOM 820 N N . ASP A 1 102 ? 0.600 -10.935 -3.476 1.00 93.44 102 ASP A N 1
ATOM 821 C CA . ASP A 1 102 ? 1.062 -11.437 -4.776 1.00 93.44 102 ASP A CA 1
ATOM 822 C C . ASP A 1 102 ? 2.165 -10.560 -5.382 1.00 93.44 102 ASP A C 1
ATOM 824 O O . ASP A 1 102 ? 3.144 -11.064 -5.937 1.00 93.44 102 ASP A O 1
ATOM 828 N N . TYR A 1 103 ? 2.062 -9.232 -5.240 1.00 93.19 103 TYR A N 1
ATOM 829 C CA . TYR A 1 103 ? 3.108 -8.299 -5.669 1.00 93.19 103 TYR A CA 1
ATOM 830 C C . TYR A 1 103 ? 4.466 -8.622 -5.023 1.00 93.19 103 TYR A C 1
ATOM 832 O O . TYR A 1 103 ? 5.494 -8.569 -5.710 1.00 93.19 103 TYR A O 1
ATOM 840 N N . PHE A 1 104 ? 4.485 -8.954 -3.729 1.00 92.31 104 PHE A N 1
ATOM 841 C CA . PHE A 1 104 ? 5.702 -9.328 -3.005 1.00 92.31 104 PHE A CA 1
ATOM 842 C C . PHE A 1 104 ? 6.121 -10.780 -3.258 1.00 92.31 104 PHE A C 1
ATOM 844 O O . PHE A 1 104 ? 7.317 -11.022 -3.437 1.00 92.31 104 PHE A O 1
ATOM 851 N N . MET A 1 105 ? 5.173 -11.720 -3.344 1.00 91.25 105 MET A N 1
ATOM 852 C CA . MET A 1 105 ? 5.433 -13.128 -3.680 1.00 91.25 105 MET A CA 1
ATOM 853 C C . MET A 1 105 ? 6.152 -13.243 -5.024 1.00 91.25 105 MET A C 1
ATOM 855 O O . MET A 1 105 ? 7.234 -13.818 -5.102 1.00 91.25 105 MET A O 1
ATOM 859 N N . ASN A 1 106 ? 5.634 -12.567 -6.054 1.00 92.31 106 ASN A N 1
ATOM 860 C CA . ASN A 1 106 ? 6.208 -12.532 -7.404 1.00 92.31 106 ASN A CA 1
ATOM 861 C C . ASN A 1 106 ? 7.584 -11.852 -7.487 1.00 92.31 106 ASN A C 1
ATOM 863 O O . ASN A 1 106 ? 8.151 -11.732 -8.566 1.00 92.31 106 ASN A O 1
ATOM 867 N N . ARG A 1 107 ? 8.094 -11.311 -6.378 1.00 90.31 107 ARG A N 1
ATOM 868 C CA . ARG A 1 107 ? 9.402 -10.649 -6.278 1.00 90.31 107 ARG A CA 1
ATOM 869 C C . ARG A 1 107 ? 10.317 -11.332 -5.272 1.00 90.31 107 ARG A C 1
ATOM 871 O O . ARG A 1 107 ? 11.381 -10.790 -4.984 1.00 90.31 107 ARG A O 1
ATOM 878 N N . HIS A 1 108 ? 9.888 -12.452 -4.688 1.00 88.88 108 HIS A N 1
ATOM 879 C CA . HIS A 1 108 ? 10.551 -13.089 -3.549 1.00 88.88 108 HIS A CA 1
ATOM 880 C C . HIS A 1 108 ? 10.886 -12.042 -2.460 1.00 88.88 108 HIS A C 1
ATOM 882 O O . HIS A 1 108 ? 12.002 -11.956 -1.947 1.00 88.88 108 HIS A O 1
ATOM 888 N N . GLY A 1 109 ? 9.934 -11.141 -2.199 1.00 84.62 109 GLY A N 1
ATOM 889 C CA . GLY A 1 109 ? 10.089 -9.995 -1.306 1.00 84.62 109 GLY A CA 1
ATOM 890 C C . GLY A 1 109 ? 10.763 -8.780 -1.956 1.00 84.62 109 GLY A C 1
ATOM 891 O O . GLY A 1 109 ? 10.113 -7.756 -2.156 1.00 84.62 109 GLY A O 1
ATOM 892 N N . ILE A 1 110 ? 12.063 -8.855 -2.260 1.00 87.06 110 ILE A N 1
ATOM 893 C CA . ILE A 1 110 ? 12.904 -7.664 -2.533 1.00 87.06 110 ILE A CA 1
ATOM 894 C C . ILE A 1 110 ? 13.540 -7.608 -3.933 1.00 87.06 110 ILE A C 1
ATOM 896 O O . ILE A 1 110 ? 14.283 -6.668 -4.247 1.00 87.06 110 ILE A O 1
ATOM 900 N N . PHE A 1 111 ? 13.265 -8.586 -4.791 1.00 89.88 111 PHE A N 1
ATOM 901 C CA . PHE A 1 111 ? 13.878 -8.698 -6.114 1.00 89.88 111 PHE A CA 1
ATOM 902 C C . PHE A 1 111 ? 13.005 -8.100 -7.225 1.00 89.88 111 PHE A C 1
ATOM 904 O O . PHE A 1 111 ? 11.886 -7.620 -7.015 1.00 89.88 111 PHE A O 1
ATOM 911 N N . LYS A 1 112 ? 13.538 -8.069 -8.447 1.00 89.81 112 LYS A N 1
ATOM 912 C CA . LYS A 1 112 ? 12.781 -7.684 -9.644 1.00 89.81 112 LYS A CA 1
ATOM 913 C C . LYS A 1 112 ? 11.889 -8.842 -10.083 1.00 89.81 112 LYS A C 1
ATOM 915 O O . LYS A 1 112 ? 12.364 -9.955 -10.212 1.00 89.81 112 LYS A O 1
ATOM 920 N N . SER A 1 113 ? 10.647 -8.561 -10.470 1.00 88.25 113 SER A N 1
ATOM 921 C CA . SER A 1 113 ? 9.657 -9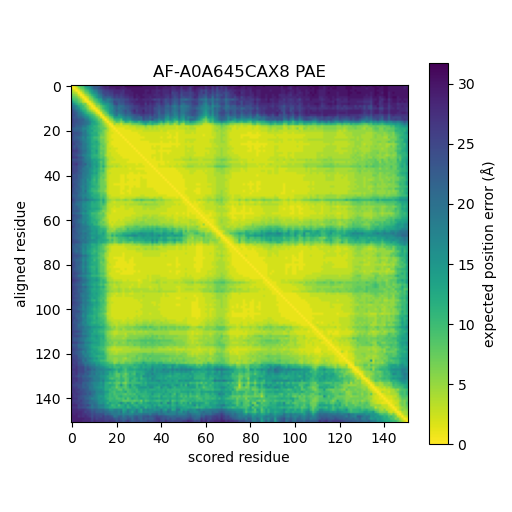.591 -10.846 1.00 88.25 113 SER A CA 1
ATOM 922 C C . SER A 1 113 ? 9.978 -10.437 -12.089 1.00 88.25 113 SER A C 1
ATOM 924 O O . SER A 1 113 ? 9.247 -11.363 -12.402 1.00 88.25 113 SER A O 1
ATOM 926 N N . ARG A 1 114 ? 11.013 -10.084 -12.861 1.00 89.31 114 ARG A N 1
ATOM 927 C CA . ARG A 1 114 ? 11.479 -10.858 -14.031 1.00 89.31 114 ARG A CA 1
ATOM 928 C C . ARG A 1 114 ? 12.891 -11.415 -13.852 1.00 89.31 114 ARG A C 1
ATOM 930 O O . ARG A 1 114 ? 13.393 -12.082 -14.744 1.00 89.31 114 ARG A O 1
ATOM 937 N N . ASP A 1 115 ? 13.552 -11.060 -12.755 1.00 91.12 115 ASP A N 1
ATOM 938 C CA . ASP A 1 115 ? 14.940 -11.415 -12.473 1.00 91.12 115 ASP A CA 1
ATOM 939 C C . ASP A 1 115 ? 15.119 -11.466 -10.952 1.00 91.12 115 ASP A C 1
ATOM 941 O O . ASP A 1 115 ? 15.450 -10.466 -10.306 1.00 91.12 115 ASP A O 1
ATOM 945 N N . HIS A 1 116 ? 14.867 -12.647 -10.387 1.00 89.31 116 HIS A N 1
ATOM 946 C CA . HIS A 1 116 ? 14.928 -12.900 -8.945 1.00 89.31 116 HIS A CA 1
ATOM 947 C C . HIS A 1 116 ? 16.359 -12.979 -8.397 1.00 89.31 116 HIS 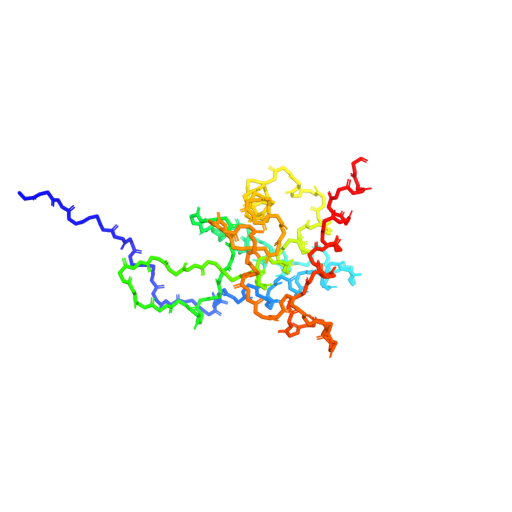A C 1
ATOM 949 O O . HIS A 1 116 ? 16.543 -13.218 -7.210 1.00 89.31 116 HIS A O 1
ATOM 955 N N . THR A 1 117 ? 17.377 -12.749 -9.232 1.00 88.88 117 THR A N 1
ATOM 956 C CA . THR A 1 117 ? 18.777 -12.631 -8.792 1.00 88.88 117 THR A CA 1
ATOM 957 C C . THR A 1 117 ? 19.178 -11.179 -8.537 1.00 88.88 117 THR A C 1
ATOM 959 O O . THR A 1 117 ? 20.185 -10.902 -7.885 1.00 88.88 117 THR A O 1
ATOM 962 N N . ARG A 1 118 ? 18.376 -10.221 -9.024 1.00 90.94 118 ARG A N 1
ATOM 963 C CA . ARG A 1 118 ? 18.658 -8.790 -8.912 1.00 90.94 118 ARG A CA 1
ATOM 964 C C . ARG A 1 118 ? 17.657 -8.085 -8.015 1.00 90.94 118 ARG A C 1
ATOM 966 O O . ARG A 1 118 ? 16.445 -8.149 -8.216 1.00 90.94 118 ARG A O 1
ATOM 973 N N . LEU A 1 119 ? 18.188 -7.322 -7.066 1.00 89.75 119 LEU A N 1
ATOM 974 C CA . LEU A 1 119 ? 17.397 -6.461 -6.191 1.00 89.75 119 LEU A CA 1
ATOM 975 C C . LEU A 1 119 ? 16.602 -5.430 -6.997 1.00 89.75 119 LEU A C 1
ATOM 977 O O . LEU A 1 119 ? 17.050 -4.938 -8.040 1.00 89.75 119 LEU A O 1
ATOM 981 N N . VAL A 1 120 ? 15.414 -5.081 -6.501 1.00 88.69 120 VAL A N 1
ATOM 982 C CA . VAL A 1 120 ? 14.536 -4.111 -7.170 1.00 88.69 120 VAL A CA 1
ATOM 983 C C . VAL A 1 120 ? 15.156 -2.712 -7.237 1.00 88.69 120 VAL A C 1
ATOM 985 O O . VAL A 1 120 ? 14.946 -1.996 -8.216 1.00 88.69 120 VAL A O 1
ATOM 988 N N . ASN A 1 121 ? 15.931 -2.337 -6.217 1.00 86.81 121 ASN A N 1
ATOM 989 C CA . ASN A 1 121 ? 16.715 -1.111 -6.134 1.00 86.81 121 ASN A CA 1
ATOM 990 C C . ASN A 1 121 ? 17.856 -1.275 -5.109 1.00 86.81 121 ASN A C 1
ATOM 992 O O . ASN A 1 121 ? 17.891 -2.244 -4.347 1.00 86.81 121 ASN A O 1
ATOM 996 N N . ASP A 1 122 ? 18.775 -0.311 -5.075 1.00 84.94 122 ASP A N 1
ATOM 997 C CA . ASP A 1 122 ? 19.920 -0.344 -4.157 1.00 84.94 122 ASP A CA 1
ATOM 998 C C . ASP A 1 122 ? 19.558 -0.058 -2.694 1.00 84.94 122 ASP A C 1
ATOM 1000 O O . ASP A 1 122 ? 20.362 -0.348 -1.808 1.00 84.94 122 ASP A O 1
ATOM 1004 N N . ASP A 1 123 ? 18.356 0.455 -2.408 1.00 81.12 123 ASP A N 1
ATOM 1005 C CA . ASP A 1 123 ? 17.894 0.625 -1.025 1.00 81.12 123 ASP A CA 1
ATOM 1006 C C . ASP A 1 123 ? 17.760 -0.724 -0.308 1.00 81.12 123 ASP A C 1
ATOM 1008 O O . ASP A 1 123 ? 18.003 -0.799 0.895 1.00 81.12 123 ASP A O 1
ATOM 1012 N N . MET A 1 124 ? 17.470 -1.808 -1.041 1.00 83.56 124 MET A N 1
ATOM 1013 C CA . MET A 1 124 ? 17.370 -3.152 -0.461 1.00 83.56 124 MET A CA 1
ATOM 1014 C C . MET A 1 124 ? 18.687 -3.655 0.144 1.00 83.56 124 MET A C 1
ATOM 1016 O O . MET A 1 124 ? 18.653 -4.511 1.023 1.00 83.56 124 MET A O 1
ATOM 1020 N N . LYS A 1 125 ? 19.837 -3.114 -0.284 1.00 80.81 125 LYS A N 1
ATOM 1021 C CA . LYS A 1 125 ? 21.167 -3.477 0.239 1.00 80.81 125 LYS A CA 1
ATOM 1022 C C . LYS A 1 125 ? 21.484 -2.811 1.580 1.00 80.81 125 LYS A C 1
ATOM 1024 O O . LYS A 1 125 ? 22.462 -3.173 2.222 1.00 80.81 125 LYS A O 1
ATOM 1029 N N . ARG A 1 126 ? 20.727 -1.781 1.970 1.00 74.44 126 ARG A N 1
ATOM 1030 C CA . ARG A 1 126 ? 21.120 -0.860 3.040 1.00 74.44 126 ARG A CA 1
ATOM 1031 C C . ARG A 1 126 ? 20.352 -1.126 4.329 1.00 74.44 126 ARG A C 1
ATOM 1033 O O . ARG A 1 126 ? 19.125 -0.997 4.380 1.00 74.44 126 ARG A O 1
ATOM 1040 N N . SER A 1 127 ? 21.084 -1.334 5.416 1.00 68.62 127 SER A N 1
ATOM 1041 C CA . SER A 1 127 ? 20.558 -1.117 6.766 1.00 68.62 127 SER A CA 1
ATOM 1042 C C . SER A 1 127 ? 20.329 0.383 6.941 1.00 68.62 127 SER A C 1
ATOM 1044 O O . SER A 1 127 ? 21.270 1.169 6.925 1.00 68.62 127 SER A O 1
ATOM 1046 N N . SER A 1 128 ? 19.066 0.799 6.998 1.00 64.38 128 SER A N 1
ATOM 1047 C CA . SER A 1 128 ? 18.678 2.211 6.958 1.00 64.38 128 SER A CA 1
ATOM 1048 C C . SER A 1 128 ? 17.870 2.551 8.202 1.00 64.38 128 SER A C 1
ATOM 1050 O O . SER A 1 128 ? 16.821 1.947 8.424 1.00 64.38 128 SER A O 1
ATOM 1052 N N . PHE A 1 129 ? 18.328 3.538 8.970 1.00 57.38 129 PHE A N 1
ATOM 1053 C CA . PHE A 1 129 ? 17.587 4.153 10.069 1.00 57.38 129 PHE A CA 1
ATOM 1054 C C . PHE A 1 129 ? 17.626 5.688 9.909 1.00 57.38 129 PHE A C 1
ATOM 1056 O O . PHE A 1 129 ? 18.680 6.211 9.550 1.00 57.38 129 PHE A O 1
ATOM 1063 N N . PRO A 1 130 ? 16.517 6.418 10.142 1.00 63.50 130 PRO A N 1
ATOM 1064 C CA . PRO A 1 130 ? 15.192 5.916 10.488 1.00 63.50 130 PRO A CA 1
ATOM 1065 C C . PRO A 1 130 ? 14.484 5.260 9.298 1.00 63.50 130 PRO A C 1
ATOM 1067 O O . PRO A 1 130 ? 14.628 5.638 8.134 1.00 63.50 130 PRO A O 1
ATOM 1070 N N . ILE A 1 131 ? 13.678 4.255 9.626 1.00 65.44 131 ILE A N 1
ATOM 1071 C CA . ILE A 1 131 ? 13.013 3.344 8.687 1.00 65.44 131 ILE A CA 1
ATOM 1072 C C . ILE A 1 131 ? 11.956 4.063 7.816 1.00 65.44 131 ILE A C 1
ATOM 1074 O O . ILE A 1 131 ? 11.489 3.542 6.809 1.00 65.44 131 ILE A O 1
ATOM 1078 N N . THR A 1 132 ? 11.602 5.302 8.152 1.00 65.25 132 THR A N 1
ATOM 1079 C CA . THR A 1 132 ? 10.532 6.075 7.511 1.00 65.25 132 THR A CA 1
ATOM 1080 C C . THR A 1 132 ? 10.832 6.483 6.064 1.00 65.25 132 THR A C 1
ATOM 1082 O O . THR A 1 132 ? 9.924 6.524 5.225 1.00 65.25 132 THR A O 1
ATOM 1085 N N . TRP A 1 133 ? 12.095 6.740 5.720 1.00 58.66 133 TRP A N 1
ATOM 1086 C CA . TRP A 1 133 ? 12.468 7.284 4.406 1.00 58.66 133 TRP A CA 1
ATOM 1087 C C . TRP A 1 133 ? 12.848 6.219 3.370 1.00 58.66 133 TRP A C 1
ATOM 1089 O O . TRP A 1 133 ? 12.792 6.479 2.164 1.00 58.66 133 TRP A O 1
ATOM 1099 N N . ARG A 1 134 ? 13.174 4.997 3.804 1.00 67.69 134 ARG A N 1
ATOM 1100 C CA . ARG A 1 134 ? 13.621 3.890 2.940 1.00 67.69 134 ARG A CA 1
ATOM 1101 C C . ARG A 1 134 ? 12.858 2.602 3.249 1.00 67.69 134 ARG A C 1
ATOM 1103 O O . ARG A 1 134 ? 12.288 2.452 4.319 1.00 67.69 134 ARG A O 1
ATOM 1110 N N . THR A 1 135 ? 12.850 1.669 2.303 1.00 68.06 135 THR A N 1
ATOM 1111 C CA . THR A 1 135 ? 12.443 0.281 2.564 1.00 68.06 135 THR A CA 1
ATOM 1112 C C . THR A 1 135 ? 13.659 -0.599 2.371 1.00 68.06 135 THR A C 1
ATOM 1114 O O . THR A 1 135 ? 14.405 -0.395 1.421 1.00 68.06 135 THR A O 1
ATOM 1117 N N . ASN A 1 136 ? 13.851 -1.556 3.269 1.00 71.81 136 ASN A N 1
ATOM 1118 C CA . ASN A 1 136 ? 14.895 -2.565 3.182 1.00 71.81 136 ASN A CA 1
ATOM 1119 C C . ASN A 1 136 ? 14.301 -3.962 3.412 1.00 71.81 136 ASN A C 1
ATOM 1121 O O . ASN A 1 136 ? 13.087 -4.117 3.607 1.00 71.81 136 ASN A O 1
ATOM 1125 N N . LEU A 1 137 ? 15.166 -4.977 3.393 1.00 70.88 137 LEU A N 1
ATOM 1126 C CA . LEU A 1 137 ? 14.779 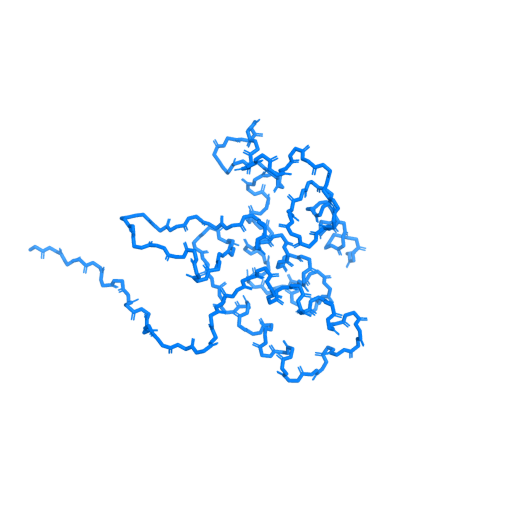-6.358 3.669 1.00 70.88 137 LEU A CA 1
ATOM 1127 C C . LEU A 1 137 ? 14.070 -6.495 5.025 1.00 70.88 137 LEU A C 1
ATOM 1129 O O . LEU A 1 137 ? 13.014 -7.116 5.084 1.00 70.88 137 LEU A O 1
ATOM 1133 N N . GLY A 1 138 ? 14.578 -5.849 6.080 1.00 66.25 138 GLY A N 1
ATOM 1134 C CA . GLY A 1 138 ? 13.990 -5.911 7.423 1.00 66.25 138 GLY A CA 1
ATOM 1135 C C . GLY A 1 138 ? 12.528 -5.454 7.475 1.00 66.25 138 GLY A C 1
ATOM 1136 O O . GLY A 1 138 ? 11.698 -6.115 8.093 1.00 66.25 138 GLY A O 1
ATOM 1137 N N . ASN A 1 139 ? 12.175 -4.379 6.765 1.00 64.31 139 ASN A N 1
ATOM 1138 C CA . ASN A 1 139 ? 10.783 -3.915 6.680 1.00 64.31 139 ASN A CA 1
ATOM 1139 C C . ASN A 1 139 ? 9.871 -4.917 5.986 1.00 64.31 139 ASN A C 1
ATOM 1141 O O . ASN A 1 139 ? 8.728 -5.103 6.396 1.00 64.31 139 ASN A O 1
ATOM 1145 N N . THR A 1 140 ? 10.377 -5.518 4.911 1.00 67.06 140 THR A N 1
ATOM 1146 C CA . THR A 1 140 ? 9.621 -6.491 4.125 1.00 67.06 140 THR A CA 1
ATOM 1147 C C . THR A 1 140 ? 9.399 -7.746 4.965 1.00 67.06 140 THR A C 1
ATOM 1149 O O . THR A 1 140 ? 8.264 -8.175 5.112 1.00 67.06 140 THR A O 1
ATOM 1152 N N . LEU A 1 141 ? 10.444 -8.258 5.621 1.00 70.12 141 LEU A N 1
ATOM 1153 C CA . LEU A 1 141 ? 10.350 -9.413 6.517 1.00 70.12 141 LEU A CA 1
ATOM 1154 C C . LEU A 1 141 ? 9.430 -9.166 7.715 1.00 70.12 141 LEU A C 1
ATOM 1156 O O . LEU A 1 141 ? 8.648 -10.044 8.051 1.00 70.12 141 LEU A O 1
ATOM 1160 N N . ARG A 1 142 ? 9.463 -7.979 8.334 1.00 70.06 142 ARG A N 1
ATOM 1161 C CA . ARG A 1 142 ? 8.534 -7.642 9.425 1.00 70.06 142 ARG A CA 1
ATOM 1162 C C . ARG A 1 142 ? 7.080 -7.663 8.959 1.00 70.06 142 ARG A C 1
ATOM 1164 O O . ARG A 1 142 ? 6.244 -8.242 9.634 1.00 70.06 142 ARG A O 1
ATOM 1171 N N . ALA A 1 143 ? 6.791 -7.076 7.796 1.00 65.56 143 ALA A N 1
ATOM 1172 C CA . ALA A 1 143 ? 5.445 -7.102 7.223 1.00 65.56 143 ALA A CA 1
ATOM 1173 C C . ALA A 1 143 ? 4.955 -8.533 6.968 1.00 65.56 143 ALA A C 1
ATOM 1175 O O . ALA A 1 143 ? 3.787 -8.846 7.170 1.00 65.56 143 ALA A O 1
ATOM 1176 N N . TRP A 1 144 ? 5.872 -9.397 6.541 1.00 66.44 144 TRP A N 1
ATOM 1177 C CA . TRP A 1 144 ? 5.623 -10.816 6.344 1.00 66.44 144 TRP A CA 1
ATOM 1178 C C . TRP A 1 144 ? 5.400 -11.570 7.655 1.00 66.44 144 TRP A C 1
ATOM 1180 O O . TRP A 1 144 ? 4.455 -12.346 7.747 1.00 66.44 144 TRP A O 1
ATOM 1190 N N . GLN A 1 145 ? 6.232 -11.329 8.669 1.00 65.62 145 GLN A N 1
ATOM 1191 C CA . GLN A 1 145 ? 6.084 -11.942 9.986 1.00 65.62 145 GLN A CA 1
ATOM 1192 C C . GLN A 1 145 ? 4.737 -11.560 10.606 1.00 65.62 145 GLN A C 1
ATOM 1194 O O . GLN A 1 145 ? 3.989 -12.445 11.005 1.00 65.62 145 GLN A O 1
ATOM 1199 N N . ASP A 1 146 ? 4.393 -10.271 10.594 1.00 63.88 146 ASP A N 1
ATOM 1200 C CA . ASP A 1 146 ? 3.146 -9.758 11.169 1.00 63.88 146 ASP A CA 1
ATOM 1201 C C . ASP A 1 146 ? 1.904 -10.253 10.389 1.00 63.88 146 ASP A C 1
ATOM 1203 O O . ASP A 1 146 ? 0.850 -10.466 10.984 1.00 63.88 146 ASP A O 1
ATOM 1207 N N . GLY A 1 147 ? 2.021 -10.484 9.072 1.00 57.31 147 GLY A N 1
ATOM 1208 C CA . GLY A 1 147 ? 0.930 -10.990 8.226 1.00 57.31 147 GLY A CA 1
ATOM 1209 C C . GLY A 1 147 ? 0.717 -12.513 8.251 1.00 57.31 147 GLY A C 1
ATOM 1210 O O . GLY A 1 147 ? -0.392 -12.972 7.973 1.00 57.31 147 GLY A O 1
ATOM 1211 N N . LEU A 1 148 ? 1.748 -13.305 8.574 1.00 51.81 148 LEU A N 1
ATOM 1212 C CA . LEU A 1 148 ? 1.675 -14.776 8.602 1.00 51.81 148 LEU A CA 1
ATOM 1213 C C . LEU A 1 148 ? 1.466 -15.359 10.008 1.00 51.81 148 LEU A C 1
ATOM 1215 O O . LEU A 1 148 ? 0.820 -16.394 10.119 1.00 51.81 148 LEU A O 1
ATOM 1219 N N . TRP A 1 149 ? 1.953 -14.711 11.074 1.00 43.00 149 TRP A N 1
ATOM 1220 C CA . TRP A 1 149 ? 1.893 -15.247 12.450 1.00 43.00 149 TRP A CA 1
ATOM 1221 C C . TRP A 1 149 ? 0.581 -14.996 13.212 1.00 43.00 149 TRP A C 1
ATOM 1223 O O . TRP A 1 149 ? 0.478 -15.354 14.381 1.00 43.00 149 TRP A O 1
ATOM 1233 N N . GLN A 1 150 ? -0.432 -14.409 12.573 1.00 44.19 150 GLN A N 1
ATOM 1234 C CA . GLN A 1 150 ? -1.805 -14.352 13.107 1.00 44.19 150 GLN A CA 1
ATOM 1235 C C . GLN A 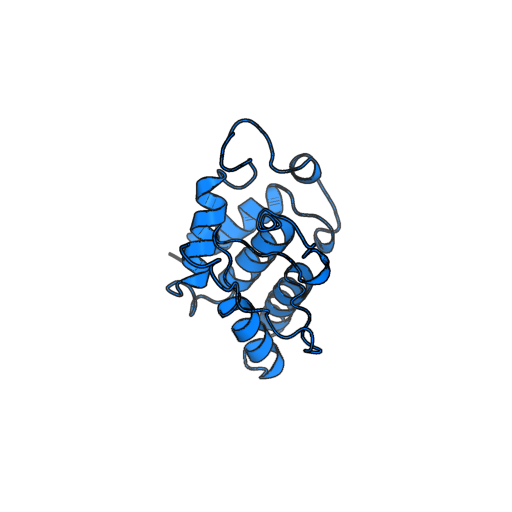1 150 ? -2.729 -15.362 12.396 1.00 44.19 150 GLN A C 1
ATOM 1237 O O . GLN A 1 150 ? -3.914 -15.099 12.182 1.00 44.19 150 GLN A O 1
ATOM 1242 N N . GLY A 1 151 ? -2.163 -16.470 11.911 1.00 38.53 151 GLY A N 1
ATOM 1243 C CA . GLY A 1 151 ? -2.882 -17.644 11.407 1.00 38.53 151 GLY A CA 1
ATOM 1244 C C . GLY A 1 151 ? -2.875 -18.754 12.441 1.00 38.53 151 GLY A C 1
ATOM 1245 O O . GLY A 1 151 ? -1.803 -18.944 13.056 1.00 38.53 151 GLY A O 1
#

Secondary structure (DSSP, 8-state):
-----------S--S----HHHHHHHHHHHHHTT-TT-HHHHHHHHHHHH---TTS----GGG----SSPPPPPHHHHHHHHHHHTT-GGGTT-HHHHHHHHHHHTTTTTEETTEEEEESSGGGG---SSTTS---HHHHHHHHHHHHTT-

Nearest PDB structures (foldseek):
  8pak-assembly1_A  TM=6.768E-01  e=4.068E-01  Cystobacter fuscus DSM 2262
  5nok-assembly1_A  TM=4.535E-01  e=7.763E+00  Bacteroides cellulosilyticus DSM 14838
  7uws-assembly1_B  TM=1.968E-01  e=5.722E+00  Vesicular stomatitis virus

Sequence (151 aa):
MPGSADHPSRPLVSWRQHLSCLYAYNIRHFIKLGYRGDPRVQKAVDLMLSTARPDGGYLCDIHEKPSRRPPKSCIRGSAKALLAFSEQPEYRDHVRYRQLIDYFMNRHGIFKSRDHTRLVNDDMKRSSFPITWRTNLGNTLRAWQDGLWQG

Mean predicted aligned error: 8.91 Å

Organism: NCBI:txid1076179